Protein AF-A0A5B6UV02-F1 (afdb_monomer_lite)

pLDDT: mean 86.9, std 7.34, range [52.47, 96.25]

Structure (mmCIF, N/CA/C/O backbone):
data_AF-A0A5B6UV02-F1
#
_entry.id   AF-A0A5B6UV02-F1
#
loop_
_atom_site.group_PDB
_atom_site.id
_atom_site.type_symbol
_atom_site.label_atom_id
_atom_site.label_alt_id
_atom_site.label_comp_id
_atom_site.label_asym_id
_atom_site.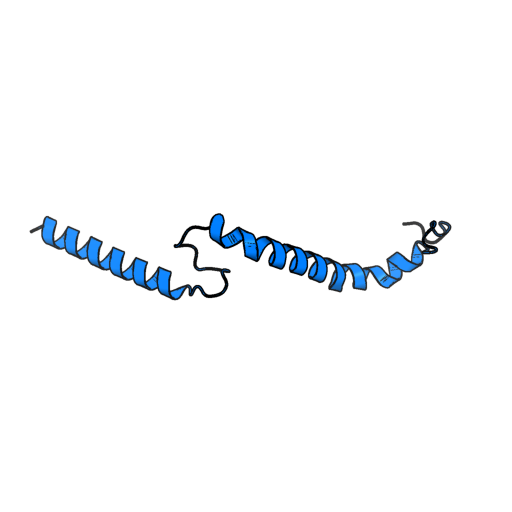label_entity_id
_atom_site.label_seq_id
_atom_site.pdbx_PDB_ins_code
_atom_site.Cartn_x
_atom_site.Cartn_y
_atom_site.Cartn_z
_atom_site.occupancy
_atom_site.B_iso_or_equiv
_atom_site.auth_seq_id
_atom_site.auth_comp_id
_atom_site.auth_asym_id
_atom_site.auth_atom_id
_atom_site.pdbx_PDB_model_num
ATOM 1 N N . MET A 1 1 ? 26.964 4.532 -15.541 1.00 62.91 1 MET A N 1
ATOM 2 C CA . MET A 1 1 ? 27.146 3.967 -16.899 1.00 62.91 1 MET A CA 1
ATOM 3 C C . MET A 1 1 ? 27.969 4.927 -17.750 1.00 62.91 1 MET A C 1
ATOM 5 O O . MET A 1 1 ? 27.676 6.123 -17.739 1.00 62.91 1 MET A O 1
ATOM 9 N N . ASP A 1 2 ? 28.997 4.422 -18.437 1.00 74.38 2 ASP A N 1
ATOM 10 C CA . ASP A 1 2 ? 29.794 5.196 -19.404 1.00 74.38 2 ASP A CA 1
ATOM 11 C C . ASP A 1 2 ? 28.947 5.480 -20.669 1.00 74.38 2 ASP A C 1
ATOM 13 O O . ASP A 1 2 ? 28.412 4.528 -21.244 1.00 74.38 2 ASP A O 1
ATOM 17 N N . PRO A 1 3 ? 28.795 6.752 -21.097 1.00 70.31 3 PRO A N 1
ATOM 18 C CA . PRO A 1 3 ? 28.124 7.153 -22.342 1.00 70.31 3 PRO A CA 1
ATOM 19 C C . PRO A 1 3 ? 28.605 6.452 -23.610 1.00 70.31 3 PRO A C 1
ATOM 21 O O . PRO A 1 3 ? 27.845 6.327 -24.565 1.00 70.31 3 PRO A O 1
ATOM 24 N N . ARG A 1 4 ? 29.878 6.052 -23.641 1.00 78.88 4 ARG A N 1
ATOM 25 C CA . ARG A 1 4 ? 30.567 5.593 -24.856 1.00 78.88 4 ARG A CA 1
ATOM 26 C C . ARG A 1 4 ? 30.525 4.080 -25.032 1.00 78.88 4 ARG A C 1
ATOM 28 O O . ARG A 1 4 ? 31.113 3.550 -25.969 1.00 78.88 4 ARG A O 1
ATOM 35 N N . LYS A 1 5 ? 29.856 3.371 -24.122 1.00 81.12 5 LYS A N 1
ATOM 36 C CA . LYS A 1 5 ? 29.691 1.924 -24.225 1.00 81.12 5 LYS A CA 1
ATOM 37 C C . LYS A 1 5 ? 28.763 1.602 -25.400 1.00 81.12 5 LYS A C 1
ATOM 39 O O . LYS A 1 5 ? 27.702 2.214 -25.526 1.00 81.12 5 LYS A O 1
ATOM 44 N N . ALA A 1 6 ? 29.170 0.649 -26.240 1.00 82.69 6 ALA A N 1
ATOM 45 C CA . ALA A 1 6 ? 28.362 0.177 -27.360 1.00 82.69 6 ALA A CA 1
ATOM 46 C C . ALA A 1 6 ? 26.976 -0.308 -26.876 1.00 82.69 6 ALA A C 1
ATOM 48 O O . ALA A 1 6 ? 26.888 -0.852 -25.767 1.00 82.69 6 ALA A O 1
ATOM 49 N N . PRO A 1 7 ? 25.905 -0.085 -27.663 1.00 84.69 7 PRO A N 1
ATOM 50 C CA . PRO A 1 7 ? 24.555 -0.510 -27.306 1.00 84.69 7 PRO A CA 1
ATOM 51 C C . PRO A 1 7 ? 24.466 -2.033 -27.150 1.00 84.69 7 PRO A C 1
ATOM 53 O O . PRO A 1 7 ? 25.199 -2.780 -27.802 1.00 84.69 7 PRO A O 1
ATOM 56 N N . GLY A 1 8 ? 23.586 -2.479 -26.251 1.00 84.69 8 GLY A N 1
ATOM 57 C CA . GLY A 1 8 ? 23.322 -3.900 -26.028 1.00 84.69 8 GLY A CA 1
ATOM 58 C C . GLY A 1 8 ? 22.550 -4.543 -27.184 1.00 84.69 8 GLY A C 1
ATOM 59 O O . GLY A 1 8 ? 22.278 -3.913 -28.204 1.00 84.69 8 GLY A O 1
ATOM 60 N N . ILE A 1 9 ? 22.153 -5.809 -27.014 1.00 90.12 9 ILE A N 1
ATOM 61 C CA . ILE A 1 9 ? 21.315 -6.531 -27.993 1.00 90.12 9 ILE A CA 1
ATOM 62 C C . ILE A 1 9 ? 19.926 -5.891 -28.184 1.00 90.12 9 ILE A C 1
ATOM 64 O O . ILE A 1 9 ? 19.257 -6.130 -29.182 1.00 90.12 9 ILE A O 1
ATOM 68 N N . ASP A 1 10 ? 19.519 -5.049 -27.235 1.00 86.38 10 ASP A N 1
ATOM 69 C CA . ASP A 1 10 ? 18.329 -4.202 -27.269 1.00 86.38 10 ASP A CA 1
ATOM 70 C C . ASP A 1 10 ? 18.515 -2.909 -28.088 1.00 86.38 10 ASP A C 1
ATOM 72 O O . ASP A 1 10 ? 17.554 -2.172 -28.298 1.00 86.38 10 ASP A O 1
ATOM 76 N N . GLY A 1 11 ? 19.733 -2.607 -28.549 1.00 88.00 11 GLY A N 1
ATOM 77 C CA . GLY A 1 11 ? 20.046 -1.404 -29.323 1.00 88.00 11 GLY A CA 1
ATOM 78 C C . GLY A 1 11 ? 20.110 -0.114 -28.495 1.00 88.00 11 GLY A C 1
ATOM 79 O O . GLY A 1 11 ? 20.346 0.960 -29.052 1.00 88.00 11 GLY A O 1
ATOM 80 N N . LEU A 1 12 ? 19.944 -0.187 -27.170 1.00 84.75 12 LEU A N 1
ATOM 81 C CA . LEU A 1 12 ? 19.917 0.986 -26.297 1.00 84.75 12 LEU A CA 1
ATOM 82 C C . LEU A 1 12 ? 21.322 1.315 -25.778 1.00 84.75 12 LEU A C 1
ATOM 84 O O . LEU A 1 12 ? 22.000 0.495 -25.159 1.00 84.75 12 LEU A O 1
ATOM 88 N N . SER A 1 13 ? 21.775 2.547 -26.021 1.00 84.94 13 SER A N 1
ATOM 89 C CA . SER A 1 13 ? 23.064 3.038 -25.520 1.00 84.94 13 SER A CA 1
ATOM 90 C C . SER A 1 13 ? 22.955 3.549 -24.079 1.00 84.94 13 SER A C 1
ATOM 92 O O . SER A 1 13 ? 21.881 3.915 -23.601 1.00 84.94 13 SER A O 1
ATOM 94 N N . GLY A 1 14 ? 24.083 3.661 -23.370 1.00 80.94 14 GLY A N 1
ATOM 95 C CA . GLY A 1 14 ? 24.099 4.204 -22.002 1.00 80.94 14 GLY A CA 1
ATOM 96 C C . GLY A 1 14 ? 23.518 5.625 -21.883 1.00 80.94 14 GLY A C 1
ATOM 97 O O . GLY A 1 14 ? 22.994 5.990 -20.829 1.00 80.94 14 GLY A O 1
ATOM 98 N N . ASN A 1 15 ? 23.557 6.414 -22.964 1.00 83.25 15 ASN A N 1
ATOM 99 C CA . ASN A 1 15 ? 22.948 7.746 -23.018 1.00 83.25 15 ASN A CA 1
ATOM 100 C C . ASN A 1 15 ? 21.420 7.712 -23.054 1.00 83.25 15 ASN A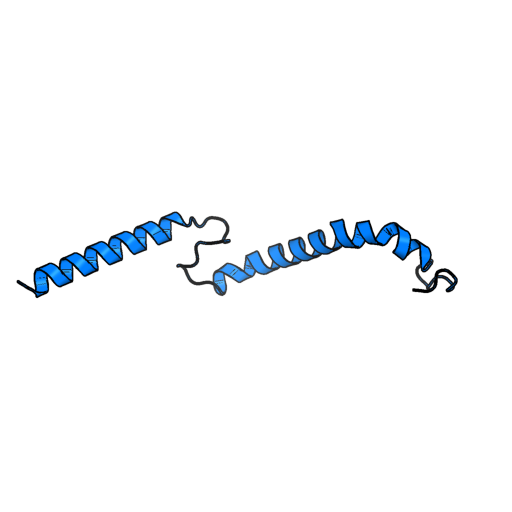 C 1
ATOM 102 O O . ASN A 1 15 ? 20.791 8.604 -22.485 1.00 83.25 15 ASN A O 1
ATOM 106 N N . PHE A 1 16 ? 20.823 6.680 -23.655 1.00 84.94 16 PHE A N 1
ATOM 107 C CA . PHE A 1 16 ? 19.375 6.499 -23.629 1.00 84.94 16 PHE A CA 1
ATOM 108 C C . PHE A 1 16 ? 18.875 6.431 -22.182 1.00 84.94 16 PHE A C 1
ATOM 110 O O . PHE A 1 16 ? 18.006 7.210 -21.795 1.00 84.94 16 PHE A O 1
ATOM 117 N N . PHE A 1 17 ? 19.494 5.586 -21.353 1.00 80.31 17 PHE A N 1
ATOM 118 C CA . PHE A 1 17 ? 19.105 5.440 -19.950 1.00 80.31 17 PHE A CA 1
ATOM 119 C C . PHE A 1 17 ? 19.362 6.697 -19.123 1.00 80.31 17 PHE A C 1
ATOM 121 O O . PHE A 1 17 ? 18.558 7.002 -18.253 1.00 80.31 17 PHE A O 1
ATOM 128 N N . LYS A 1 18 ? 20.428 7.461 -19.401 1.00 82.50 18 LYS A N 1
ATOM 129 C CA . LYS A 1 18 ? 20.671 8.744 -18.718 1.00 82.50 18 LYS A CA 1
ATOM 130 C C . LYS A 1 18 ? 19.588 9.780 -19.010 1.00 82.50 18 LYS A C 1
ATOM 132 O O . LYS A 1 18 ? 19.147 10.450 -18.087 1.00 82.50 18 LYS A O 1
ATOM 137 N N . HIS A 1 19 ? 19.153 9.896 -20.264 1.00 84.75 19 HIS A N 1
ATOM 138 C CA . HIS A 1 19 ? 18.121 10.863 -20.648 1.00 84.75 19 HIS A CA 1
ATOM 139 C C . HIS A 1 19 ? 16.705 10.444 -20.248 1.00 84.75 19 HIS A C 1
ATOM 141 O O . HIS A 1 19 ? 15.866 11.300 -19.997 1.00 84.75 19 HIS A O 1
ATOM 147 N N . HIS A 1 20 ? 16.434 9.141 -20.181 1.00 85.00 20 HIS A N 1
ATOM 148 C CA . HIS A 1 20 ? 15.089 8.620 -19.931 1.00 85.00 20 HIS A CA 1
ATOM 149 C C . HIS A 1 20 ? 14.926 8.040 -18.520 1.00 85.00 20 HIS A C 1
ATOM 151 O O . HIS A 1 20 ? 13.881 7.462 -18.211 1.00 85.00 20 HIS A O 1
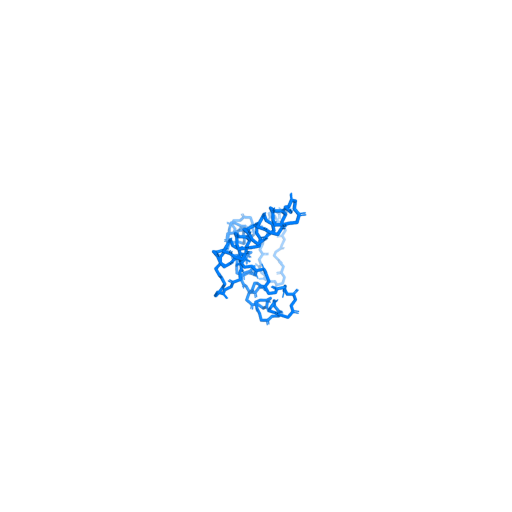ATOM 157 N N . TRP A 1 21 ? 15.927 8.210 -17.646 1.00 85.06 21 TRP A N 1
ATOM 158 C CA . TRP A 1 21 ? 15.880 7.731 -16.262 1.00 85.06 21 TRP A CA 1
ATOM 159 C C . TRP A 1 21 ? 14.651 8.257 -15.519 1.00 85.06 21 TRP A C 1
ATOM 161 O O . TRP A 1 21 ? 13.997 7.503 -14.801 1.00 85.06 21 TRP A O 1
ATOM 171 N N . ASP A 1 22 ? 14.270 9.511 -15.766 1.00 86.75 22 ASP A N 1
ATOM 172 C CA . ASP A 1 22 ? 13.094 10.133 -15.156 1.00 86.75 22 ASP A CA 1
ATOM 173 C C . ASP A 1 22 ? 11.789 9.409 -15.502 1.00 86.75 22 ASP A C 1
ATOM 175 O O . ASP A 1 22 ? 10.872 9.363 -14.686 1.00 86.75 22 ASP A O 1
ATOM 179 N N . ILE A 1 23 ? 11.688 8.783 -16.679 1.00 86.19 23 ILE A N 1
ATOM 180 C CA . ILE A 1 23 ? 10.502 8.009 -17.074 1.00 86.19 23 ILE A CA 1
ATOM 181 C C . ILE A 1 23 ? 10.417 6.728 -16.241 1.00 86.19 23 ILE A C 1
ATOM 183 O O . ILE A 1 23 ? 9.356 6.407 -15.691 1.00 86.19 23 ILE A O 1
ATOM 187 N N . ALA A 1 24 ? 11.541 6.023 -16.100 1.00 82.38 24 ALA A N 1
ATOM 188 C CA . ALA A 1 24 ? 11.632 4.842 -15.250 1.00 82.38 24 ALA A CA 1
ATOM 189 C C . ALA A 1 24 ? 11.340 5.195 -13.783 1.00 82.38 24 ALA A C 1
ATOM 191 O O . ALA A 1 24 ? 10.497 4.556 -13.144 1.00 82.38 24 ALA A O 1
ATOM 192 N N . HIS A 1 25 ? 11.957 6.273 -13.292 1.00 81.00 25 HIS A N 1
ATOM 193 C CA . HIS A 1 25 ? 11.762 6.784 -11.942 1.00 81.00 25 HIS A CA 1
ATOM 194 C C . HIS A 1 25 ? 10.363 7.343 -11.703 1.00 81.00 25 HIS A C 1
ATOM 196 O O . HIS A 1 25 ? 9.953 7.347 -10.559 1.00 81.00 25 HIS A O 1
ATOM 202 N N . LYS A 1 26 ? 9.618 7.830 -12.704 1.00 85.88 26 LYS A N 1
ATOM 203 C CA . LYS A 1 26 ? 8.301 8.464 -12.491 1.00 85.88 26 LYS A CA 1
ATOM 204 C C . LYS A 1 26 ? 7.122 7.526 -12.733 1.00 85.88 26 LYS A C 1
ATOM 206 O O . LYS A 1 26 ? 6.102 7.666 -12.053 1.00 85.88 26 LYS A O 1
ATOM 211 N N . TYR A 1 27 ? 7.242 6.592 -13.673 1.00 89.31 27 TYR A N 1
ATOM 212 C CA . TYR A 1 27 ? 6.097 5.820 -14.162 1.00 89.31 27 TYR A CA 1
ATOM 213 C C . TYR A 1 27 ? 6.255 4.315 -13.973 1.00 89.31 27 TYR A C 1
ATOM 215 O O . TYR A 1 27 ? 5.327 3.683 -13.471 1.00 89.31 27 TYR A O 1
ATOM 223 N N . ILE A 1 28 ? 7.415 3.738 -14.303 1.00 90.31 28 ILE A N 1
ATOM 224 C CA . ILE A 1 28 ? 7.596 2.275 -14.274 1.00 90.31 28 ILE A CA 1
ATOM 225 C C . ILE A 1 28 ? 7.389 1.728 -12.858 1.00 90.31 28 ILE A C 1
ATOM 227 O O . ILE A 1 28 ? 6.600 0.801 -12.672 1.00 90.31 28 ILE A O 1
ATOM 231 N N . TYR A 1 29 ? 8.005 2.339 -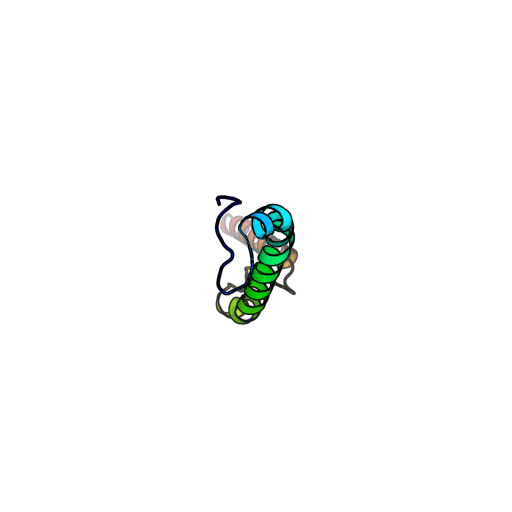11.841 1.00 89.94 29 TYR A N 1
ATOM 232 C CA . TYR A 1 29 ? 7.823 1.886 -10.457 1.00 89.94 29 TYR A CA 1
ATOM 233 C C . TYR A 1 29 ? 6.362 1.995 -9.988 1.00 89.94 29 TYR A C 1
ATOM 235 O O . TYR A 1 29 ? 5.883 1.103 -9.293 1.00 89.94 29 TYR A O 1
ATOM 243 N N . LYS A 1 30 ? 5.625 3.041 -10.400 1.00 92.38 30 LYS A N 1
ATOM 244 C CA . LYS A 1 30 ? 4.206 3.212 -10.042 1.00 92.38 30 LYS A CA 1
ATOM 245 C C . LYS A 1 30 ? 3.349 2.126 -10.669 1.00 92.38 30 LYS A C 1
ATOM 247 O O . LYS A 1 30 ? 2.457 1.601 -10.006 1.00 92.38 30 LYS A O 1
ATOM 252 N N . ILE A 1 31 ? 3.625 1.781 -11.926 1.00 94.50 31 ILE A N 1
ATOM 253 C CA . ILE A 1 31 ? 2.925 0.710 -12.638 1.00 94.50 31 ILE A CA 1
ATOM 254 C C . ILE A 1 31 ? 3.196 -0.627 -11.945 1.00 94.50 31 ILE A C 1
ATOM 256 O O . ILE A 1 31 ? 2.247 -1.328 -11.598 1.00 94.50 31 ILE A O 1
ATOM 260 N N . ILE A 1 32 ? 4.463 -0.947 -11.662 1.00 93.62 32 ILE A N 1
ATOM 261 C CA . ILE A 1 32 ? 4.838 -2.184 -10.960 1.00 93.62 32 ILE A CA 1
ATOM 262 C C . ILE A 1 32 ? 4.172 -2.243 -9.579 1.00 93.62 32 ILE A C 1
ATOM 264 O O . ILE A 1 32 ? 3.527 -3.239 -9.250 1.00 93.62 32 ILE A O 1
ATOM 268 N N . ALA A 1 33 ? 4.249 -1.164 -8.795 1.00 94.62 33 ALA A N 1
ATOM 269 C CA . ALA A 1 33 ? 3.612 -1.080 -7.483 1.00 94.62 33 ALA A CA 1
ATOM 270 C C . ALA A 1 33 ? 2.091 -1.275 -7.573 1.00 94.62 33 ALA A C 1
ATOM 272 O O . ALA A 1 33 ? 1.513 -1.999 -6.763 1.00 94.62 33 ALA A O 1
ATOM 273 N N . LYS A 1 34 ? 1.435 -0.692 -8.585 1.00 94.31 34 LYS A N 1
ATOM 274 C CA . LYS A 1 34 ? -0.007 -0.854 -8.799 1.00 94.31 34 LYS A CA 1
ATOM 275 C C . LYS A 1 34 ? -0.377 -2.289 -9.171 1.00 94.31 34 LYS A C 1
ATOM 277 O O . LYS A 1 34 ? -1.361 -2.806 -8.646 1.00 94.31 34 LYS A O 1
ATOM 282 N N . VAL A 1 35 ? 0.405 -2.940 -10.033 1.00 96.25 35 VAL A N 1
ATOM 283 C CA . VAL A 1 35 ? 0.206 -4.352 -10.398 1.00 96.25 35 VAL A CA 1
ATOM 284 C C . VAL A 1 35 ? 0.349 -5.246 -9.166 1.00 96.25 35 VAL A C 1
ATOM 286 O O . VAL A 1 35 ? -0.523 -6.078 -8.914 1.00 96.25 35 VAL A O 1
ATOM 289 N N . LEU A 1 36 ? 1.395 -5.045 -8.361 1.00 95.38 36 LEU A N 1
ATOM 290 C CA . LEU A 1 36 ? 1.602 -5.796 -7.120 1.00 95.38 36 LEU A CA 1
ATOM 291 C C . LEU A 1 36 ? 0.461 -5.573 -6.123 1.00 95.38 36 LEU A C 1
ATOM 293 O O . LEU A 1 36 ? -0.091 -6.544 -5.609 1.00 95.38 36 LEU A O 1
ATOM 297 N N . ALA A 1 37 ? 0.047 -4.322 -5.909 1.00 93.00 37 ALA A N 1
ATOM 298 C CA . ALA A 1 37 ? -1.072 -3.996 -5.030 1.00 93.00 37 ALA A CA 1
ATOM 299 C C . ALA A 1 37 ? -2.379 -4.662 -5.490 1.00 93.00 37 ALA A C 1
ATOM 301 O O . ALA A 1 37 ? -3.111 -5.212 -4.670 1.00 93.00 37 ALA A O 1
ATOM 302 N N . ASN A 1 38 ? -2.658 -4.673 -6.797 1.00 93.38 38 ASN A N 1
ATOM 303 C CA . ASN A 1 38 ? -3.847 -5.324 -7.348 1.00 93.38 38 ASN A CA 1
ATOM 304 C C . ASN A 1 38 ? -3.814 -6.851 -7.160 1.00 93.38 38 ASN A C 1
ATOM 306 O O . ASN A 1 38 ? -4.847 -7.439 -6.851 1.00 93.38 38 ASN A O 1
ATOM 310 N N . ARG A 1 39 ? -2.644 -7.490 -7.298 1.00 94.38 39 ARG A N 1
ATOM 311 C CA . ARG A 1 39 ? -2.484 -8.932 -7.034 1.00 94.38 39 ARG A CA 1
ATOM 312 C C . ARG A 1 39 ? -2.654 -9.257 -5.550 1.00 94.38 39 ARG A C 1
ATOM 314 O O . ARG A 1 39 ? -3.371 -10.193 -5.211 1.00 94.38 39 ARG A O 1
ATOM 321 N N . LEU A 1 40 ? -2.043 -8.461 -4.671 1.00 91.69 40 LEU A N 1
ATOM 322 C CA . LEU A 1 40 ? -2.156 -8.633 -3.222 1.00 91.69 40 LEU A CA 1
ATOM 323 C C . LEU A 1 40 ? -3.586 -8.414 -2.731 1.00 91.69 40 LEU A C 1
ATOM 325 O O . LEU A 1 40 ? -4.031 -9.152 -1.860 1.00 91.69 40 LEU A O 1
ATOM 329 N N . LYS A 1 41 ? -4.334 -7.474 -3.324 1.00 89.31 41 LYS A N 1
ATOM 330 C CA . LYS A 1 41 ? -5.731 -7.185 -2.961 1.00 89.31 41 LYS A CA 1
ATOM 331 C C . LYS A 1 41 ? -6.627 -8.430 -2.959 1.00 89.31 41 LYS A C 1
ATOM 333 O O . LYS A 1 41 ? -7.545 -8.489 -2.152 1.00 89.31 41 LYS A O 1
ATOM 338 N N . VAL A 1 42 ? -6.371 -9.407 -3.832 1.00 90.06 42 VAL A N 1
ATOM 339 C CA . VAL A 1 42 ? -7.165 -10.647 -3.922 1.00 90.06 42 VAL A CA 1
ATOM 340 C C . VAL A 1 42 ? -6.899 -11.586 -2.741 1.00 90.06 42 VAL A C 1
ATOM 342 O O . VAL A 1 42 ? -7.810 -12.256 -2.272 1.00 90.06 42 VAL A O 1
ATOM 345 N N . ILE A 1 43 ? -5.662 -11.621 -2.244 1.00 90.69 43 ILE A N 1
ATOM 346 C CA . ILE A 1 43 ? -5.229 -12.535 -1.175 1.00 90.69 43 ILE A CA 1
ATOM 347 C C . ILE A 1 43 ? -5.401 -11.886 0.205 1.00 90.69 43 ILE A C 1
ATOM 349 O O . ILE A 1 43 ? -5.645 -12.573 1.193 1.00 90.69 43 ILE A O 1
ATOM 353 N N . LEU A 1 44 ? -5.325 -10.553 0.264 1.00 89.12 44 LEU A N 1
ATOM 354 C CA . LEU A 1 44 ? -5.367 -9.767 1.493 1.00 89.12 44 LEU A CA 1
ATOM 355 C C . LEU A 1 44 ? -6.536 -10.124 2.433 1.00 89.12 44 LEU A C 1
ATOM 357 O O . LEU A 1 44 ? -6.261 -10.244 3.624 1.00 89.12 44 LEU A O 1
ATOM 361 N N . PRO A 1 45 ? -7.783 -10.370 1.966 1.00 87.44 45 PRO A N 1
ATOM 362 C CA . PRO A 1 45 ? -8.899 -10.744 2.841 1.00 87.44 45 PRO A CA 1
ATOM 363 C C . PRO A 1 45 ? -8.660 -12.009 3.674 1.00 87.44 45 PRO A C 1
ATOM 365 O O . PRO A 1 45 ? -9.206 -12.112 4.766 1.00 87.44 45 PRO A O 1
ATOM 368 N N . ASN A 1 46 ? -7.827 -12.935 3.189 1.00 89.06 46 ASN A N 1
ATOM 369 C CA . ASN A 1 46 ? -7.505 -14.181 3.889 1.00 89.06 46 ASN A CA 1
ATOM 370 C C . ASN A 1 46 ? -6.344 -14.023 4.884 1.00 89.06 46 ASN A C 1
ATOM 372 O O . ASN A 1 46 ? -6.107 -14.913 5.694 1.00 89.06 46 ASN A O 1
ATOM 376 N N . CYS A 1 47 ? -5.593 -12.921 4.807 1.00 89.38 47 CYS A N 1
ATOM 377 C CA . CYS A 1 47 ? -4.409 -12.679 5.637 1.00 89.38 47 CYS A CA 1
ATOM 378 C C . CYS A 1 47 ? -4.641 -11.630 6.731 1.00 89.38 47 CYS A C 1
ATOM 380 O O . CYS A 1 47 ? -3.863 -11.566 7.680 1.00 89.38 47 CYS A O 1
ATOM 382 N N . ILE A 1 48 ? -5.663 -10.783 6.590 1.00 89.44 48 ILE A N 1
ATOM 383 C CA . ILE A 1 48 ? -5.945 -9.684 7.521 1.00 89.44 48 ILE A CA 1
ATOM 384 C C . ILE A 1 48 ? -7.080 -10.037 8.481 1.00 89.44 48 ILE A C 1
ATOM 386 O O . ILE A 1 48 ? -8.044 -10.707 8.117 1.00 89.44 48 ILE A O 1
ATOM 390 N N . SER A 1 49 ? -7.002 -9.514 9.704 1.00 85.94 49 SER A N 1
ATOM 391 C CA . SER A 1 49 ? -8.085 -9.640 10.683 1.00 85.94 49 SER A CA 1
ATOM 392 C C . SER A 1 49 ? -9.325 -8.844 10.256 1.00 85.94 49 SER A C 1
ATOM 394 O O . SER A 1 49 ? -9.231 -7.848 9.529 1.00 85.94 49 SER A O 1
ATOM 396 N N . TYR A 1 50 ? -10.499 -9.247 10.746 1.00 82.38 50 TYR A N 1
ATOM 397 C CA . TYR A 1 50 ? -11.746 -8.493 10.584 1.00 82.38 50 TYR A CA 1
ATOM 398 C C . TYR A 1 50 ? -11.618 -7.057 11.118 1.00 82.38 50 TYR A C 1
ATOM 400 O O . TYR A 1 50 ? -12.082 -6.120 10.478 1.00 82.38 50 TYR A O 1
ATOM 408 N N . ASN A 1 51 ? -10.868 -6.873 12.208 1.00 82.06 51 ASN A N 1
ATOM 409 C CA . ASN A 1 51 ? -10.671 -5.573 12.856 1.00 82.06 51 ASN A CA 1
ATOM 410 C C . ASN A 1 51 ? -9.691 -4.653 12.101 1.00 82.06 51 ASN A C 1
ATOM 412 O O . ASN A 1 51 ? -9.445 -3.525 12.525 1.00 82.06 51 ASN A O 1
ATOM 416 N N . GLN A 1 52 ? -9.072 -5.107 11.005 1.00 84.06 52 GLN A N 1
ATOM 417 C CA . GLN A 1 52 ? -8.200 -4.258 10.195 1.00 84.06 52 GLN A CA 1
ATOM 418 C C . GLN A 1 52 ? -9.038 -3.466 9.187 1.00 84.06 52 GLN A C 1
ATOM 420 O O . GLN A 1 52 ? -9.379 -3.968 8.114 1.00 84.06 52 GLN A O 1
ATOM 425 N N . SER A 1 53 ? -9.351 -2.219 9.539 1.00 83.69 53 SER A N 1
ATOM 426 C CA . SER A 1 53 ? -10.223 -1.347 8.735 1.00 83.69 53 SER A CA 1
ATOM 427 C C . SER A 1 53 ? -9.461 -0.317 7.896 1.00 83.69 53 SER A C 1
ATOM 429 O O . SER A 1 53 ? -9.996 0.212 6.928 1.00 83.69 53 SER A O 1
ATOM 431 N N . ALA A 1 54 ? -8.188 -0.054 8.203 1.00 81.94 54 ALA A N 1
ATOM 432 C CA . ALA A 1 54 ? -7.352 0.857 7.423 1.00 81.94 54 ALA A CA 1
ATOM 433 C C . ALA A 1 54 ? -6.825 0.198 6.135 1.00 81.94 54 ALA A C 1
ATOM 435 O O . ALA A 1 54 ? -6.395 -0.955 6.151 1.00 81.94 54 ALA A O 1
ATOM 436 N N . PHE A 1 55 ? -6.799 0.958 5.034 1.00 80.88 55 PHE A N 1
ATOM 437 C CA . PHE A 1 55 ? -6.246 0.551 3.728 1.00 80.88 55 PHE A CA 1
ATOM 438 C C . PHE A 1 55 ? -6.898 -0.689 3.086 1.00 80.88 55 PHE A C 1
ATOM 440 O O . PHE A 1 55 ? -6.351 -1.262 2.142 1.00 80.88 55 PHE A O 1
ATOM 447 N N . VAL A 1 56 ? -8.092 -1.077 3.543 1.00 84.75 56 VAL A N 1
ATOM 448 C CA . VAL A 1 56 ? -8.893 -2.160 2.962 1.00 84.75 56 VAL A CA 1
ATOM 449 C C . VAL A 1 56 ? -10.089 -1.552 2.242 1.00 84.75 56 VAL A C 1
ATOM 451 O O . VAL A 1 56 ? -10.870 -0.799 2.814 1.00 84.75 56 VAL A O 1
ATOM 454 N N . SER A 1 57 ? -10.238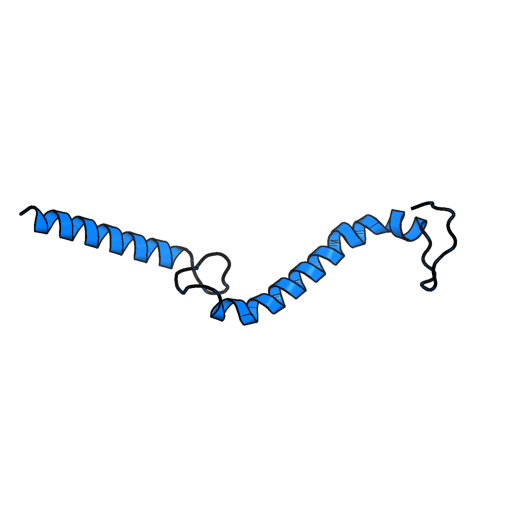 -1.882 0.961 1.00 82.81 57 SER A N 1
ATOM 455 C CA . SER A 1 57 ? -11.362 -1.415 0.146 1.00 82.81 57 SER A CA 1
ATOM 456 C C . SER A 1 57 ? -12.689 -1.865 0.764 1.00 82.81 57 SER A C 1
ATOM 458 O O . SER A 1 57 ? -12.896 -3.062 0.936 1.00 82.81 57 SER A O 1
ATOM 460 N N . GLY A 1 58 ? -13.592 -0.922 1.039 1.00 84.69 58 GLY A N 1
ATOM 461 C CA . GLY A 1 58 ? -14.927 -1.213 1.572 1.00 84.69 58 GLY A CA 1
ATOM 462 C C . GLY A 1 58 ? -15.013 -1.366 3.095 1.00 84.69 58 GLY A C 1
ATOM 463 O O . GLY A 1 58 ? -16.093 -1.668 3.583 1.00 84.69 58 GLY A O 1
ATOM 464 N N . ARG A 1 59 ? -13.922 -1.142 3.843 1.00 87.00 59 ARG A N 1
ATOM 465 C CA . ARG A 1 59 ? -13.956 -1.031 5.312 1.00 87.00 59 ARG A CA 1
ATOM 466 C C . ARG A 1 59 ? -13.757 0.419 5.733 1.00 87.00 59 ARG A C 1
ATOM 468 O O . ARG A 1 59 ? -12.957 1.132 5.121 1.00 87.00 59 ARG A O 1
ATOM 475 N N . MET A 1 60 ? -14.478 0.858 6.761 1.00 88.62 60 MET A N 1
ATOM 476 C CA . MET A 1 60 ? -14.392 2.224 7.271 1.00 88.62 60 MET A CA 1
ATOM 477 C C . MET A 1 60 ? -13.670 2.236 8.617 1.00 88.62 60 MET A C 1
ATOM 479 O O . MET A 1 60 ? -13.930 1.419 9.492 1.00 88.62 60 MET A O 1
ATOM 483 N N . ILE A 1 61 ? -12.769 3.201 8.822 1.00 88.44 61 ILE A N 1
ATOM 484 C CA . ILE A 1 61 ? -12.070 3.358 10.110 1.00 88.44 61 ILE A CA 1
ATOM 485 C C . ILE A 1 61 ? -13.047 3.633 11.268 1.00 88.44 61 ILE A C 1
ATOM 487 O O . ILE A 1 61 ? -12.765 3.287 12.411 1.00 88.44 61 ILE A O 1
ATOM 491 N N . HIS A 1 62 ? -14.210 4.215 10.955 1.00 90.56 62 HIS A N 1
ATOM 492 C CA . HIS A 1 62 ? -15.273 4.526 11.908 1.00 90.56 62 HIS A CA 1
ATOM 493 C C . HIS A 1 62 ? -15.820 3.287 12.617 1.00 90.56 62 HIS A C 1
ATOM 495 O O . HIS A 1 62 ? -16.111 3.377 13.806 1.00 90.56 62 HIS A O 1
ATOM 501 N N . ASP A 1 63 ? -15.876 2.139 11.939 1.00 87.00 63 ASP A N 1
ATOM 502 C CA . ASP A 1 63 ? -16.379 0.890 12.522 1.00 87.00 63 ASP A CA 1
ATOM 503 C C . ASP A 1 63 ? -15.529 0.484 13.736 1.00 87.00 63 ASP A C 1
ATOM 505 O O . ASP A 1 63 ? -16.044 0.163 14.805 1.00 87.00 63 ASP A O 1
ATOM 509 N N . ASN A 1 64 ? -14.203 0.611 13.617 1.00 88.94 64 ASN A N 1
ATOM 510 C CA . ASN A 1 64 ? -13.280 0.324 14.714 1.00 88.94 64 ASN A CA 1
ATOM 511 C C . ASN A 1 64 ? -13.421 1.317 15.870 1.00 88.94 64 ASN A C 1
ATOM 513 O O . ASN A 1 64 ? -13.292 0.928 17.032 1.00 88.94 64 ASN A O 1
ATOM 517 N N . ILE A 1 65 ? -13.653 2.596 15.560 1.00 91.62 65 ILE A N 1
ATOM 518 C CA . ILE A 1 65 ? -13.834 3.645 16.572 1.00 91.62 65 ILE A CA 1
ATOM 519 C C . ILE A 1 65 ? -15.109 3.370 17.372 1.00 91.62 65 ILE A C 1
ATOM 521 O O . ILE A 1 65 ? -15.079 3.446 18.599 1.00 91.62 65 ILE A O 1
ATOM 525 N N . LEU A 1 66 ? -16.197 2.998 16.692 1.00 92.19 66 LEU A N 1
ATOM 526 C CA . LEU A 1 66 ? -17.472 2.681 17.326 1.00 92.19 66 LEU A CA 1
ATOM 527 C C . LEU A 1 66 ? -17.349 1.468 18.256 1.00 92.19 66 LEU A C 1
ATOM 529 O O . LEU A 1 66 ? -17.674 1.580 19.436 1.00 92.19 66 LEU A O 1
ATOM 533 N N . ILE A 1 67 ? -16.782 0.360 17.763 1.00 90.62 67 ILE A N 1
ATOM 534 C CA . ILE A 1 67 ? -16.548 -0.854 18.568 1.00 90.62 67 ILE A CA 1
ATOM 535 C C . ILE A 1 67 ? -15.693 -0.529 19.798 1.00 90.62 67 ILE A C 1
ATOM 537 O O . ILE A 1 67 ? -15.978 -0.980 20.905 1.00 90.62 67 ILE A O 1
ATOM 541 N N . THR A 1 68 ? -14.648 0.282 19.622 1.00 92.50 68 THR A N 1
ATOM 542 C CA . THR A 1 68 ? -13.780 0.697 20.729 1.00 92.50 68 THR A CA 1
ATOM 543 C C . THR A 1 68 ? -14.567 1.491 21.770 1.00 92.50 68 THR A C 1
ATOM 545 O O . THR A 1 68 ? -14.461 1.211 22.962 1.00 92.50 68 THR A O 1
ATOM 548 N N . HIS A 1 69 ? -15.390 2.446 21.337 1.00 94.62 69 HIS A N 1
ATOM 549 C CA . HIS A 1 69 ? -16.205 3.264 22.232 1.00 94.62 69 HIS A CA 1
ATOM 550 C C . HIS A 1 69 ? -17.206 2.424 23.042 1.00 94.62 69 HIS A C 1
ATOM 552 O O . HIS A 1 69 ? -17.325 2.603 24.255 1.00 94.62 69 HIS A O 1
ATOM 558 N N . GLU A 1 70 ? -17.880 1.470 22.399 1.00 94.31 70 GLU A N 1
ATOM 559 C CA . GLU A 1 70 ? -18.789 0.532 23.068 1.00 94.31 70 GLU A CA 1
ATOM 560 C C . GLU A 1 70 ? -18.058 -0.338 24.095 1.00 94.31 70 GLU A C 1
ATOM 562 O O . GLU A 1 70 ? -18.532 -0.495 25.223 1.00 94.31 70 GLU A O 1
ATOM 567 N N . LEU A 1 71 ? -16.875 -0.846 23.738 1.00 95.00 71 LEU A N 1
ATOM 568 C CA . LEU A 1 71 ? -16.046 -1.653 24.631 1.00 95.00 71 LEU A CA 1
ATOM 569 C C . LEU A 1 71 ? -15.626 -0.861 25.878 1.00 95.00 71 LEU A C 1
ATOM 571 O O . LEU A 1 71 ? -15.725 -1.366 26.998 1.00 95.00 71 LEU A O 1
ATOM 575 N N . PHE A 1 72 ? -15.197 0.392 25.698 1.00 96.00 72 PHE A N 1
ATOM 576 C CA . PHE A 1 72 ? -14.849 1.279 26.809 1.00 96.00 72 PHE A CA 1
ATOM 577 C C . PHE A 1 72 ? -16.049 1.547 27.711 1.00 96.00 72 PHE A C 1
ATOM 579 O O . PHE A 1 72 ? -15.940 1.424 28.932 1.00 96.00 72 PHE A O 1
ATOM 586 N N . HIS A 1 73 ? -17.200 1.868 27.124 1.00 94.44 73 HIS A N 1
ATOM 587 C CA . HIS A 1 73 ? -18.417 2.115 27.886 1.00 94.44 73 HIS A CA 1
ATOM 588 C C . HIS A 1 73 ? -18.844 0.877 28.692 1.00 94.44 73 HIS A C 1
ATOM 590 O O . HIS A 1 73 ? -19.140 0.982 29.884 1.00 94.44 73 HIS A O 1
ATOM 596 N N . TYR A 1 74 ? -18.814 -0.309 28.079 1.00 95.12 74 TYR A N 1
ATOM 597 C CA . TYR A 1 74 ? -19.105 -1.571 28.758 1.00 95.12 74 TYR A CA 1
ATOM 598 C C . TYR A 1 74 ? -18.142 -1.837 29.920 1.00 95.12 74 TYR A C 1
ATOM 600 O O . TYR A 1 74 ? -18.582 -2.194 31.017 1.00 95.12 74 TYR A O 1
ATOM 608 N N . HIS A 1 75 ? -16.842 -1.628 29.703 1.00 94.88 75 HIS A N 1
ATOM 609 C CA . HIS A 1 75 ? -15.813 -1.854 30.715 1.00 94.88 75 HIS A CA 1
ATOM 610 C C . HIS A 1 75 ? -15.964 -0.910 31.917 1.00 94.88 75 HIS A C 1
ATOM 612 O O . HIS A 1 75 ? -15.918 -1.346 33.066 1.00 94.88 75 HIS A O 1
ATOM 618 N N . LEU A 1 76 ? -16.224 0.376 31.671 1.00 94.69 76 LEU A N 1
ATOM 619 C CA . LEU A 1 76 ? -16.455 1.350 32.740 1.00 94.69 76 LEU A CA 1
ATOM 620 C C . LEU A 1 76 ? -17.734 1.045 33.523 1.00 94.69 76 LEU A C 1
ATOM 622 O O . LEU A 1 76 ? -17.735 1.114 34.752 1.00 94.69 76 LEU A O 1
ATOM 626 N N . ASN A 1 77 ? -18.807 0.655 32.833 1.00 92.69 77 ASN A N 1
ATOM 627 C CA . ASN A 1 77 ? -20.059 0.291 33.487 1.00 92.69 77 ASN A CA 1
ATOM 628 C C . ASN A 1 77 ? -19.911 -0.986 34.333 1.00 92.69 77 ASN A C 1
ATOM 630 O O . ASN A 1 77 ? -20.431 -1.058 35.445 1.00 92.69 77 ASN A O 1
ATOM 634 N N . THR A 1 78 ? -19.171 -1.991 33.857 1.00 92.75 78 THR A N 1
ATOM 635 C CA . THR A 1 78 ? -18.898 -3.201 34.655 1.00 92.75 78 THR A CA 1
ATOM 636 C C . THR A 1 78 ? -18.041 -2.894 35.877 1.00 92.75 78 THR A C 1
ATOM 638 O O . THR A 1 78 ? -18.361 -3.374 36.959 1.00 92.75 78 THR A O 1
ATOM 641 N N . LEU A 1 79 ? -17.014 -2.048 35.763 1.00 92.12 79 LEU A N 1
ATOM 642 C CA . LEU A 1 79 ? -16.234 -1.613 36.926 1.00 92.12 79 LEU A CA 1
ATOM 643 C C . LEU A 1 79 ? -17.081 -0.834 37.936 1.00 92.12 79 LEU A C 1
ATOM 645 O O . LEU A 1 79 ? -16.965 -1.076 39.134 1.00 92.12 79 LEU A O 1
ATOM 649 N N . TYR A 1 80 ? -17.950 0.064 37.477 1.00 91.19 80 TYR A N 1
ATOM 650 C CA . TYR A 1 80 ? -18.848 0.804 38.361 1.00 91.19 80 TYR A CA 1
ATOM 651 C C . TYR A 1 80 ? -19.790 -0.128 39.139 1.00 91.19 80 TYR A C 1
ATOM 653 O O . TYR A 1 80 ? -19.913 0.004 40.354 1.00 91.19 80 TYR A O 1
ATOM 661 N N . ASN A 1 81 ? -20.408 -1.103 38.463 1.00 81.81 81 ASN A N 1
ATOM 662 C CA . ASN A 1 81 ? -21.330 -2.044 39.105 1.00 81.81 81 ASN A CA 1
ATOM 663 C C . ASN A 1 81 ? -20.625 -3.083 39.990 1.00 81.81 81 ASN A C 1
ATOM 665 O O . ASN A 1 81 ? -21.223 -3.530 40.957 1.00 81.81 81 ASN A O 1
ATOM 669 N N . SER A 1 82 ? -19.374 -3.450 39.697 1.00 79.19 82 SER A N 1
ATOM 670 C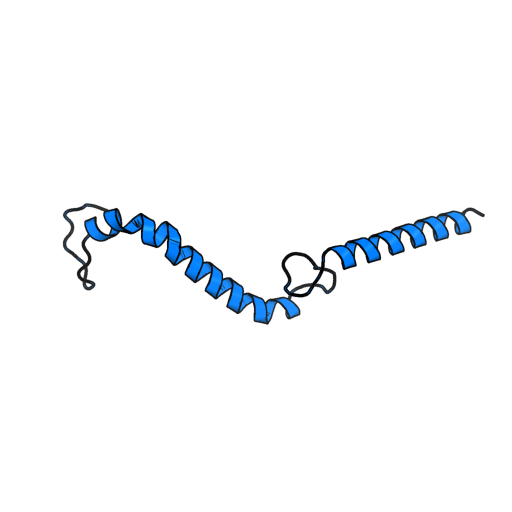 CA . SER A 1 82 ? -18.580 -4.357 40.544 1.00 79.19 82 SER A CA 1
ATOM 671 C C . SER A 1 82 ? -18.043 -3.696 41.820 1.00 79.19 82 SER A C 1
ATOM 673 O O . SER A 1 82 ? -17.661 -4.400 42.748 1.00 79.19 82 SER A O 1
ATOM 675 N N . ASN A 1 83 ? -17.965 -2.361 41.864 1.00 67.56 83 ASN A N 1
ATOM 676 C CA . ASN A 1 83 ? -17.553 -1.594 43.049 1.00 67.56 83 ASN A CA 1
ATOM 677 C C . ASN A 1 83 ? -18.747 -1.138 43.913 1.00 67.56 83 ASN A C 1
ATOM 679 O O . ASN A 1 83 ? -18.574 -0.314 44.814 1.00 67.56 83 ASN A O 1
ATOM 683 N N . LYS A 1 84 ? -19.948 -1.645 43.626 1.00 52.47 84 LYS A N 1
ATOM 684 C CA . LYS A 1 84 ? -21.175 -1.429 44.391 1.00 52.47 84 LYS A CA 1
ATOM 685 C C . LYS A 1 84 ? -21.611 -2.736 45.039 1.00 52.47 84 LYS A C 1
ATOM 687 O O . LYS A 1 84 ? -22.110 -2.658 46.181 1.00 52.47 84 LYS A O 1
#

Organism: NCBI:txid47621

Foldseek 3Di:
DDQPDQDDVVRDGPVNCVVCVVVCVPPVVVVVVVVVVVVVLVVVVVVDDPLPQPPRPPRDPVVNVVVVVVVVVVVVVVVVVVVD

InterPro domains:
  IPR052343 Diverse Retrotransposon and Effector-Associated Protein [PTHR46890] (2-75)

Sequence (84 aa):
MDPRKAPGIDGLSGNFFKHHWDIAHKYIYKIIAKVLANRLKVILPNCISYNQSAFVSGRMIHDNILITHELFHYHLNTLYNSNK

Secondary structure (DSSP, 8-state):
--TTSPP-TT---HHHHHHHHHHIIIIIHHHHHHHHHHHHHHHHHHHS-TT--TT-TT--HHHHHHHHHHHHHHHHHHHHHHT-

Radius of gyration: 26.43 Å; chains: 1; bounding box: 52×25×74 Å